Protein AF-A0A2X3HYQ5-F1 (afdb_monomer)

Radius of gyration: 28.53 Å; Cα contacts (8 Å, |Δi|>4): 78; chains: 1; bounding box: 34×66×60 Å

Structure (mmCIF, N/CA/C/O backbone):
data_AF-A0A2X3HYQ5-F1
#
_entry.id   AF-A0A2X3HYQ5-F1
#
loop_
_atom_site.group_PDB
_atom_site.id
_atom_site.type_symbol
_atom_site.label_atom_id
_atom_site.label_alt_id
_atom_site.label_comp_id
_atom_site.label_asym_id
_atom_site.label_entity_id
_atom_site.label_seq_id
_atom_site.pdbx_PDB_ins_code
_atom_site.Cartn_x
_atom_site.Cartn_y
_atom_site.Cartn_z
_atom_site.occupancy
_atom_site.B_iso_or_equiv
_atom_site.auth_seq_id
_atom_site.auth_comp_id
_atom_site.auth_asym_id
_atom_site.auth_atom_id
_atom_site.pdbx_PDB_model_num
ATOM 1 N N . MET A 1 1 ? -23.304 46.202 47.116 1.00 39.91 1 MET A N 1
ATOM 2 C CA . MET A 1 1 ? -22.206 47.135 46.780 1.00 39.91 1 MET A CA 1
ATOM 3 C C . MET A 1 1 ? -21.472 46.587 45.565 1.00 39.91 1 MET A C 1
ATOM 5 O O . MET A 1 1 ? -20.916 45.504 45.663 1.00 39.91 1 MET A O 1
ATOM 9 N N . ALA A 1 2 ? -21.538 47.271 44.421 1.00 46.94 2 ALA A N 1
ATOM 10 C CA . ALA A 1 2 ? -20.851 46.880 43.188 1.00 46.94 2 ALA A CA 1
ATOM 11 C C . ALA A 1 2 ? -19.764 47.918 42.884 1.00 46.94 2 ALA A C 1
ATOM 13 O O . ALA A 1 2 ? -20.084 49.072 42.608 1.00 46.94 2 ALA A O 1
ATOM 14 N N . ASN A 1 3 ? -18.490 47.525 42.956 1.00 50.12 3 ASN A N 1
ATOM 15 C CA . ASN A 1 3 ? -17.383 48.378 42.534 1.00 50.12 3 ASN A CA 1
ATOM 16 C C . ASN A 1 3 ? -17.128 48.152 41.032 1.00 50.12 3 ASN A C 1
ATOM 18 O O . ASN A 1 3 ? -16.588 47.121 40.629 1.00 50.12 3 ASN A O 1
ATOM 22 N N . LYS A 1 4 ? -17.581 49.096 40.196 1.00 54.94 4 LYS A N 1
ATOM 23 C CA . LYS A 1 4 ? -17.309 49.137 38.751 1.00 54.94 4 LYS A CA 1
ATOM 24 C C . LYS A 1 4 ? -15.855 49.565 38.523 1.00 54.94 4 LYS A C 1
ATOM 26 O O . LYS A 1 4 ? -15.560 50.754 38.441 1.00 54.94 4 LYS A O 1
ATOM 31 N N . ASN A 1 5 ? -14.957 48.600 38.343 1.00 58.12 5 ASN A N 1
ATOM 32 C CA . ASN A 1 5 ? -13.613 48.878 37.837 1.00 58.12 5 ASN A CA 1
ATOM 33 C C . ASN A 1 5 ? -13.660 49.142 36.322 1.00 58.12 5 ASN A C 1
ATOM 35 O O . ASN A 1 5 ? -13.519 48.230 35.507 1.00 58.12 5 ASN A O 1
ATOM 39 N N . ASN A 1 6 ? -13.829 50.412 35.949 1.00 59.06 6 ASN A N 1
ATOM 40 C CA . ASN A 1 6 ? -13.639 50.905 34.585 1.00 59.06 6 ASN A CA 1
ATOM 41 C C . ASN A 1 6 ? -12.142 50.897 34.231 1.00 59.06 6 ASN A C 1
ATOM 43 O O . ASN A 1 6 ? -11.464 51.922 34.330 1.00 59.06 6 ASN A O 1
ATOM 47 N N . ARG A 1 7 ? -11.602 49.751 33.804 1.00 60.94 7 ARG A N 1
ATOM 48 C CA . ARG A 1 7 ? -10.266 49.713 33.193 1.00 60.94 7 ARG A CA 1
ATOM 49 C C . ARG A 1 7 ? -10.338 50.326 31.792 1.00 60.94 7 ARG A C 1
ATOM 51 O O . ARG A 1 7 ? -10.696 49.661 30.826 1.00 60.94 7 ARG A O 1
ATOM 58 N N . LYS A 1 8 ? -10.014 51.619 31.695 1.00 53.09 8 LYS A N 1
ATOM 59 C CA . LYS A 1 8 ? -9.696 52.284 30.426 1.00 53.09 8 LYS A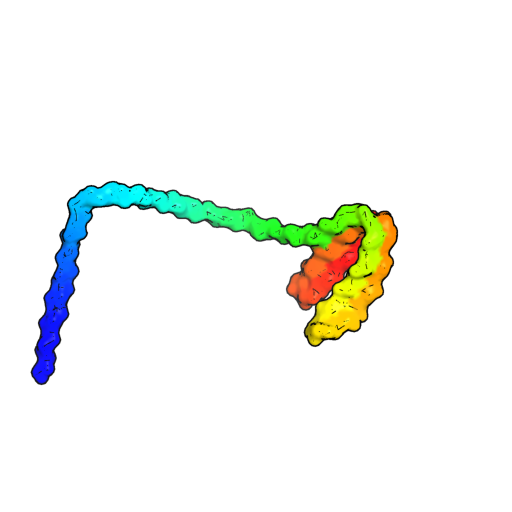 CA 1
ATOM 60 C C . LYS A 1 8 ? -8.406 51.666 29.883 1.00 53.09 8 LYS A C 1
ATOM 62 O O . LYS A 1 8 ? -7.346 51.865 30.467 1.00 53.09 8 LYS A O 1
ATOM 67 N N . PHE A 1 9 ? -8.489 50.926 28.781 1.00 58.97 9 PHE A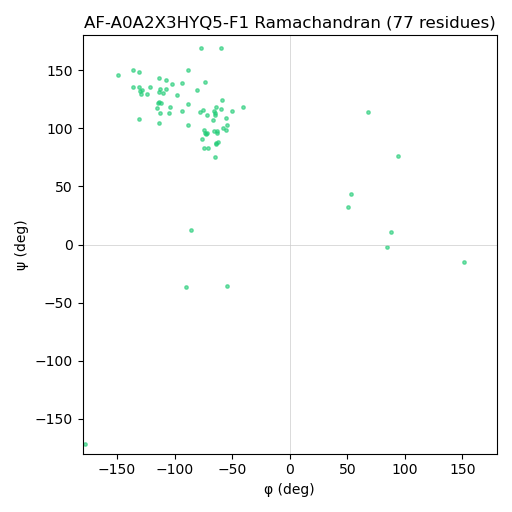 N 1
ATOM 68 C CA . PHE A 1 9 ? -7.302 50.489 28.051 1.00 58.97 9 PHE A CA 1
ATOM 69 C C . PHE A 1 9 ? -6.622 51.723 27.448 1.00 58.97 9 PHE A C 1
ATOM 71 O O . PHE A 1 9 ? -7.141 52.351 26.525 1.00 58.97 9 PHE A O 1
ATOM 78 N N . GLN A 1 10 ? -5.481 52.108 28.021 1.00 53.00 10 GLN A N 1
ATOM 79 C CA . GLN A 1 10 ? -4.602 53.126 27.457 1.00 53.00 10 GLN A CA 1
ATOM 80 C C . GLN A 1 10 ? -4.038 52.595 26.137 1.00 53.00 10 GLN A C 1
ATOM 82 O O . GLN A 1 10 ? -3.305 51.609 26.111 1.00 53.00 10 GLN A O 1
ATOM 87 N N . LYS A 1 11 ? -4.401 53.248 25.031 1.00 52.38 11 LYS A N 1
ATOM 88 C CA . LYS A 1 11 ? -3.832 53.000 23.706 1.00 52.38 11 LYS A CA 1
ATOM 89 C C . LYS A 1 11 ? -2.432 53.621 23.678 1.00 52.38 11 LYS A C 1
ATOM 91 O O . LYS A 1 11 ? -2.270 54.764 23.259 1.00 52.38 11 LYS A O 1
ATOM 96 N N . ASN A 1 12 ? -1.443 52.898 24.196 1.00 47.69 12 ASN A N 1
ATOM 97 C CA . ASN A 1 12 ? -0.052 53.335 24.166 1.00 47.69 12 ASN A CA 1
ATOM 98 C C . ASN A 1 12 ? 0.674 52.771 22.939 1.00 47.69 12 ASN A C 1
ATOM 100 O O . ASN A 1 12 ? 0.552 51.595 22.613 1.00 47.69 12 ASN A O 1
ATOM 104 N N . ASN A 1 13 ? 1.482 53.658 22.356 1.00 47.12 13 ASN A N 1
ATOM 105 C CA . ASN A 1 13 ? 2.626 53.425 21.472 1.00 47.12 13 ASN A CA 1
ATOM 106 C C . ASN A 1 13 ? 2.397 53.435 19.952 1.00 47.12 13 ASN A C 1
ATOM 108 O O . ASN A 1 13 ? 2.529 52.443 19.245 1.00 47.12 13 ASN A O 1
ATOM 112 N N . LYS A 1 14 ? 2.259 54.672 19.444 1.00 49.47 14 LYS A N 1
ATOM 113 C CA . LYS A 1 14 ? 3.118 55.182 18.356 1.00 49.47 14 LYS A CA 1
ATOM 114 C C . LYS A 1 14 ? 4.566 54.722 18.595 1.00 49.47 14 LYS A C 1
ATOM 116 O O . LYS A 1 14 ? 5.149 55.148 19.587 1.00 49.47 14 LYS A O 1
ATOM 121 N N . GLY A 1 15 ? 5.155 53.930 17.697 1.00 44.81 15 GLY A N 1
ATOM 122 C CA . GLY A 1 15 ? 6.620 53.831 17.646 1.00 44.81 15 GLY A CA 1
ATOM 123 C C . GLY A 1 15 ? 7.258 52.537 17.151 1.00 44.81 15 GLY A C 1
ATOM 124 O O . GLY A 1 15 ? 8.431 52.595 16.808 1.00 44.81 15 GLY A O 1
ATOM 125 N N . ASN A 1 16 ? 6.548 51.413 17.044 1.00 43.81 16 ASN A N 1
ATOM 126 C CA . ASN A 1 16 ? 7.150 50.194 16.500 1.00 43.81 16 ASN A CA 1
ATOM 127 C C . ASN A 1 16 ? 6.651 49.941 15.080 1.00 43.81 16 ASN A C 1
ATOM 129 O O . ASN A 1 16 ? 5.476 49.665 14.856 1.00 43.81 16 ASN A O 1
ATOM 133 N N . LYS A 1 17 ? 7.576 50.047 14.119 1.00 51.00 17 LYS A N 1
ATOM 134 C CA . LYS A 1 17 ? 7.470 49.410 12.804 1.00 51.00 17 LYS A CA 1
ATOM 135 C C . LYS A 1 17 ? 7.497 47.899 13.025 1.00 51.00 17 LYS A C 1
ATOM 137 O O . LYS A 1 17 ? 8.520 47.250 12.833 1.00 51.00 17 LYS A O 1
ATOM 142 N N . GLU A 1 18 ? 6.392 47.353 13.505 1.00 46.19 18 GLU A N 1
ATOM 143 C CA . GLU A 1 18 ? 6.137 45.930 13.371 1.00 46.19 18 GLU A CA 1
ATOM 144 C C . GLU A 1 18 ? 5.989 45.697 11.867 1.00 46.19 18 GLU A C 1
ATOM 146 O O . GLU A 1 18 ? 5.097 46.259 11.231 1.00 46.19 18 GLU A O 1
ATOM 151 N N . ASN A 1 19 ? 6.937 44.970 11.272 1.00 49.75 19 ASN A N 1
ATOM 152 C CA . ASN A 1 19 ? 6.781 44.434 9.926 1.00 49.75 19 ASN A CA 1
ATOM 153 C C . ASN A 1 19 ? 5.592 43.477 9.982 1.00 49.75 19 ASN A C 1
ATOM 155 O O . ASN A 1 19 ? 5.747 42.291 10.271 1.00 49.75 19 ASN A O 1
ATOM 159 N N . VAL A 1 20 ? 4.397 44.017 9.766 1.00 49.44 20 VAL A N 1
ATOM 160 C CA . VAL A 1 20 ? 3.204 43.229 9.501 1.00 49.44 20 VAL A CA 1
ATOM 161 C C . VAL A 1 20 ? 3.462 42.567 8.156 1.00 49.44 20 VAL A C 1
ATOM 163 O O . VAL A 1 20 ? 3.359 43.192 7.103 1.00 49.44 20 VAL A O 1
ATOM 166 N N . VAL A 1 21 ? 3.916 41.319 8.205 1.00 53.56 21 VAL A N 1
ATOM 167 C CA . VAL A 1 21 ? 3.966 40.461 7.030 1.00 53.56 21 VAL A CA 1
ATOM 168 C C . VAL A 1 21 ? 2.520 40.064 6.773 1.00 53.56 21 VAL A C 1
ATOM 170 O O . VAL A 1 21 ? 1.988 39.190 7.455 1.00 53.56 21 VAL A O 1
ATOM 173 N N . ASP A 1 22 ? 1.870 40.757 5.839 1.00 46.75 22 ASP A N 1
ATOM 174 C CA . ASP A 1 22 ? 0.601 40.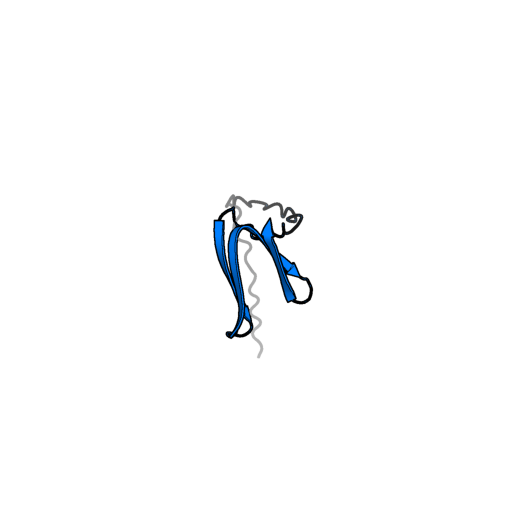310 5.273 1.00 46.75 22 ASP A CA 1
ATOM 175 C C . ASP A 1 22 ? 0.882 38.988 4.556 1.00 46.75 22 ASP A C 1
ATOM 177 O O . ASP A 1 22 ? 1.404 38.939 3.438 1.00 46.75 22 ASP A O 1
ATOM 181 N N . VAL A 1 23 ? 0.631 37.884 5.256 1.00 58.34 23 VAL A N 1
ATOM 182 C CA . VAL A 1 23 ? 0.682 36.558 4.656 1.00 58.34 23 VAL A CA 1
ATOM 183 C C . VAL A 1 23 ? -0.549 36.484 3.769 1.00 58.34 23 VAL A C 1
ATOM 185 O O . VAL A 1 23 ? -1.651 36.225 4.249 1.00 58.34 23 VAL A O 1
ATOM 188 N N . ASN A 1 24 ? -0.375 36.775 2.478 1.00 53.69 24 ASN A N 1
ATOM 189 C CA . ASN A 1 24 ? -1.401 36.516 1.480 1.00 53.69 24 ASN A CA 1
ATOM 190 C C . ASN A 1 24 ? -1.767 35.033 1.583 1.00 53.69 24 ASN A C 1
ATOM 192 O O . ASN A 1 24 ? -1.012 34.173 1.123 1.00 53.69 24 ASN A O 1
ATOM 196 N N . TYR A 1 25 ? -2.909 34.744 2.213 1.00 47.12 25 TYR A N 1
ATOM 197 C CA . TYR A 1 25 ? -3.544 33.435 2.186 1.00 47.12 25 TYR A CA 1
ATOM 198 C C . TYR A 1 25 ? -3.938 33.170 0.736 1.00 47.12 25 TYR A C 1
ATOM 200 O O . TYR A 1 25 ? -5.029 33.493 0.277 1.00 47.12 25 TYR A O 1
ATOM 208 N N . THR A 1 26 ? -2.988 32.628 -0.012 1.00 57.59 26 THR A N 1
ATOM 209 C CA . THR A 1 26 ? -3.272 31.949 -1.261 1.00 57.59 26 THR A CA 1
ATOM 210 C C . THR A 1 26 ? -3.929 30.645 -0.851 1.00 57.59 26 THR A C 1
ATOM 212 O O . THR A 1 26 ? -3.311 29.806 -0.198 1.00 57.59 26 THR A O 1
ATOM 215 N N . GLU A 1 27 ? -5.223 30.518 -1.144 1.00 53.44 27 GLU A N 1
ATOM 216 C CA . GLU A 1 27 ? -5.918 29.241 -1.042 1.00 53.44 27 GLU A CA 1
ATOM 217 C C . GLU A 1 27 ? -5.078 28.210 -1.795 1.00 53.44 27 GLU A C 1
ATOM 219 O O . GLU A 1 27 ? -4.853 28.337 -3.001 1.00 53.44 27 GLU A O 1
ATOM 224 N N . VAL A 1 28 ? -4.544 27.237 -1.055 1.00 54.09 28 VAL A N 1
ATOM 225 C CA . VAL A 1 28 ? -3.778 26.132 -1.621 1.00 54.09 28 VAL A CA 1
ATOM 226 C C . VAL A 1 28 ? -4.750 25.360 -2.505 1.00 54.09 28 VAL A C 1
ATOM 228 O O . VAL A 1 28 ? -5.581 24.593 -2.014 1.00 54.09 28 VAL A O 1
ATOM 231 N N . LYS A 1 29 ? -4.710 25.643 -3.810 1.00 56.66 29 LYS A N 1
ATOM 232 C CA . LYS A 1 29 ? -5.466 24.902 -4.811 1.00 56.66 29 LYS A CA 1
ATOM 233 C C . LYS A 1 29 ? -4.940 23.476 -4.820 1.00 56.66 29 LYS A C 1
ATOM 235 O O . LYS A 1 29 ? -3.778 23.253 -5.124 1.00 56.66 29 LYS A O 1
ATOM 240 N N . GLU A 1 30 ? -5.860 22.577 -4.492 1.00 54.69 30 GLU A N 1
ATOM 241 C CA . GLU A 1 30 ? -5.781 21.128 -4.630 1.00 54.69 30 GLU A CA 1
ATOM 242 C C . GLU A 1 30 ? -4.764 20.454 -3.698 1.00 54.69 30 GLU A C 1
ATOM 244 O O . GLU A 1 30 ? -3.550 20.585 -3.808 1.00 54.69 30 GLU A O 1
ATOM 249 N N . LYS A 1 31 ? -5.292 19.652 -2.764 1.00 51.28 31 LYS A N 1
ATOM 250 C CA . LYS A 1 31 ? -4.532 18.526 -2.225 1.00 51.28 31 LYS A CA 1
ATOM 251 C C . LYS A 1 31 ? -4.183 17.650 -3.423 1.00 51.28 31 LYS A C 1
ATOM 253 O O . LYS A 1 31 ? -5.038 16.892 -3.873 1.00 51.28 31 LYS A O 1
ATOM 258 N N . GLU A 1 32 ? -2.960 17.744 -3.927 1.00 49.75 32 GLU A N 1
ATOM 259 C CA . GLU A 1 32 ? -2.407 16.659 -4.723 1.00 49.75 32 GLU A CA 1
ATOM 260 C C . GLU A 1 32 ? -2.498 15.399 -3.857 1.00 49.75 32 GLU A C 1
ATOM 262 O O . GLU A 1 32 ? -1.821 15.268 -2.831 1.00 49.75 32 GLU A O 1
ATOM 267 N N . GLU A 1 33 ? -3.403 14.488 -4.222 1.00 50.59 33 GLU A N 1
ATOM 268 C CA . GLU A 1 33 ? -3.381 13.122 -3.721 1.00 50.59 33 GLU A CA 1
ATOM 269 C C . GLU A 1 33 ? -2.089 12.490 -4.230 1.00 50.59 33 GLU A C 1
ATOM 271 O O . GLU A 1 33 ? -2.036 11.882 -5.297 1.00 50.59 33 GLU A O 1
ATOM 276 N N . SER A 1 34 ? -1.020 12.680 -3.462 1.00 55.09 34 SER A N 1
ATOM 277 C CA . SER A 1 34 ? 0.206 11.910 -3.571 1.00 55.09 34 SER A CA 1
ATOM 278 C C . SER A 1 34 ? -0.171 10.434 -3.439 1.00 55.09 34 SER A C 1
ATOM 280 O O . SER A 1 34 ? -0.429 9.928 -2.343 1.00 55.09 34 SER A O 1
ATOM 282 N N . LYS A 1 35 ? -0.294 9.758 -4.585 1.00 64.25 35 LYS A N 1
ATOM 283 C CA . LYS A 1 35 ? -0.424 8.307 -4.650 1.00 64.25 35 LYS A CA 1
ATOM 284 C C . LYS A 1 35 ? 0.965 7.736 -4.376 1.00 64.25 35 LYS A C 1
ATOM 286 O O . LYS A 1 35 ? 1.873 7.996 -5.171 1.00 64.25 35 LYS A O 1
ATOM 291 N N . PRO A 1 36 ? 1.173 6.988 -3.281 1.00 71.62 36 PRO A N 1
ATOM 292 C CA . PRO A 1 36 ? 2.452 6.340 -3.056 1.00 71.62 36 PRO A CA 1
ATOM 293 C C . PRO A 1 36 ? 2.729 5.379 -4.217 1.00 71.62 36 PRO A C 1
ATOM 295 O O . PRO A 1 36 ? 1.974 4.434 -4.455 1.00 71.62 36 PRO A O 1
ATOM 298 N N . THR A 1 37 ? 3.798 5.679 -4.951 1.00 7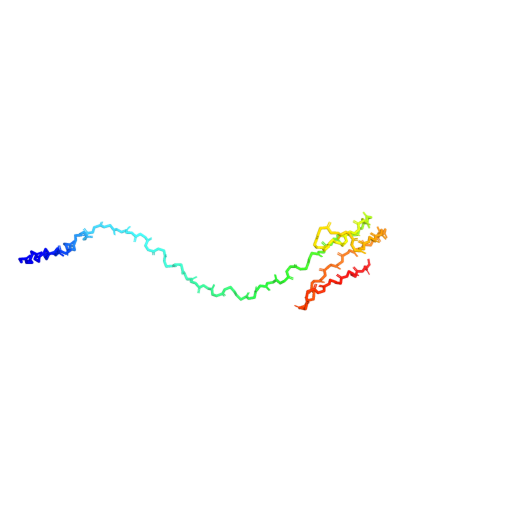9.00 37 THR A N 1
ATOM 299 C CA . THR A 1 37 ? 4.322 4.865 -6.046 1.00 79.00 37 THR A CA 1
ATOM 300 C C . THR A 1 37 ? 5.679 4.340 -5.611 1.00 79.00 37 THR A C 1
ATOM 302 O O . THR A 1 37 ? 6.499 5.103 -5.096 1.00 79.00 37 THR A O 1
ATOM 305 N N . PHE A 1 38 ? 5.896 3.043 -5.780 1.00 85.62 38 PHE A N 1
ATOM 306 C CA . PHE A 1 38 ? 7.177 2.395 -5.539 1.00 85.62 38 PHE A CA 1
ATOM 307 C C . PHE A 1 38 ? 7.781 2.027 -6.893 1.00 85.62 38 PHE A C 1
ATOM 309 O O . PHE A 1 38 ? 7.072 1.502 -7.753 1.00 85.62 38 PHE A O 1
ATOM 316 N N . GLU A 1 39 ? 9.067 2.329 -7.066 1.00 89.19 39 GLU A N 1
ATOM 317 C CA . GLU A 1 39 ? 9.838 1.987 -8.265 1.00 89.19 39 GLU A CA 1
ATOM 318 C C . GLU A 1 39 ? 9.880 0.468 -8.504 1.00 89.19 39 GLU A C 1
ATOM 320 O O . GLU A 1 39 ? 9.477 -0.323 -7.650 1.00 89.19 39 GLU A O 1
ATOM 325 N N . GLU A 1 40 ? 10.361 0.051 -9.674 1.00 92.12 40 GLU A N 1
ATOM 326 C CA . GLU A 1 40 ? 10.457 -1.362 -10.031 1.00 92.12 40 GLU A CA 1
ATOM 327 C C . GLU A 1 40 ? 11.342 -2.126 -9.036 1.00 92.12 40 GLU A C 1
ATOM 329 O O . GLU A 1 40 ? 12.507 -1.789 -8.802 1.00 92.12 40 GLU A O 1
ATOM 334 N N . GLY A 1 41 ? 10.794 -3.182 -8.438 1.00 90.88 41 GLY A N 1
ATOM 335 C CA . GLY A 1 41 ? 11.531 -3.938 -7.438 1.00 90.88 41 GLY A CA 1
ATOM 336 C C . GLY A 1 41 ? 10.794 -5.149 -6.892 1.00 90.88 41 GLY A C 1
ATOM 337 O O . GLY A 1 41 ? 9.740 -5.561 -7.377 1.00 90.88 41 GLY A O 1
ATOM 338 N N . ASN A 1 42 ? 11.390 -5.745 -5.859 1.00 91.50 42 ASN A N 1
ATOM 339 C CA . ASN A 1 42 ? 10.841 -6.907 -5.172 1.00 91.50 42 ASN A CA 1
ATOM 340 C C . ASN A 1 42 ? 10.242 -6.476 -3.832 1.00 91.50 42 ASN A C 1
ATOM 342 O O . ASN A 1 42 ? 10.962 -6.005 -2.950 1.00 91.50 42 ASN A O 1
ATOM 346 N N . TYR A 1 43 ? 8.938 -6.682 -3.662 1.00 90.69 43 TYR A N 1
ATOM 347 C CA . TYR A 1 43 ? 8.187 -6.193 -2.511 1.00 90.69 43 TYR A CA 1
ATOM 348 C C . TYR A 1 43 ? 7.337 -7.281 -1.868 1.00 90.69 43 TYR A C 1
ATOM 350 O O . TYR A 1 43 ? 6.792 -8.166 -2.525 1.00 90.69 43 TYR A O 1
ATOM 358 N N . VAL A 1 44 ? 7.163 -7.162 -0.552 1.00 90.12 44 VAL A N 1
ATOM 359 C CA . VAL A 1 44 ? 6.139 -7.895 0.193 1.00 90.12 44 VAL A CA 1
ATOM 360 C C . VAL A 1 44 ? 5.129 -6.884 0.712 1.00 90.12 44 VAL A C 1
ATOM 362 O O . VAL A 1 44 ? 5.383 -6.162 1.675 1.00 90.12 44 VAL A O 1
ATOM 365 N N . ILE A 1 45 ? 3.966 -6.839 0.074 1.00 88.94 45 ILE A N 1
ATOM 366 C CA . ILE A 1 45 ? 2.877 -5.935 0.426 1.00 88.94 45 ILE A CA 1
ATOM 367 C C . ILE A 1 45 ? 2.013 -6.630 1.473 1.00 88.94 45 ILE A C 1
ATOM 369 O O . ILE A 1 45 ? 1.469 -7.708 1.226 1.00 88.94 45 ILE A O 1
ATOM 373 N N . THR A 1 46 ? 1.884 -6.018 2.649 1.00 89.75 46 THR A N 1
ATOM 374 C CA . THR A 1 46 ? 1.047 -6.531 3.742 1.00 89.75 46 THR A CA 1
ATOM 375 C C . THR A 1 46 ? -0.096 -5.559 3.998 1.00 89.75 46 THR A C 1
ATOM 377 O O . THR A 1 46 ? 0.131 -4.411 4.370 1.00 89.75 46 THR A O 1
ATOM 380 N N . VAL A 1 47 ? -1.328 -6.023 3.805 1.00 87.25 47 VAL A N 1
ATOM 381 C CA . VAL A 1 47 ? -2.543 -5.255 4.079 1.00 87.25 47 VAL A CA 1
ATOM 382 C C . VAL A 1 47 ? -3.008 -5.583 5.492 1.00 87.25 47 VAL A C 1
ATOM 384 O O . VAL A 1 47 ? -3.392 -6.721 5.774 1.00 87.25 47 VAL A O 1
ATOM 387 N N . VAL A 1 48 ? -2.969 -4.580 6.368 1.00 85.88 48 VAL A N 1
ATOM 388 C CA . VAL A 1 48 ? -3.365 -4.684 7.777 1.00 85.88 48 VAL A CA 1
ATOM 389 C C . VAL A 1 48 ? -4.619 -3.851 8.014 1.00 85.88 48 VAL A C 1
ATOM 391 O O . VAL A 1 48 ? -4.683 -2.695 7.598 1.00 85.88 48 VAL A O 1
ATOM 394 N N . SER A 1 49 ? -5.602 -4.407 8.716 1.00 84.12 49 SER A N 1
ATOM 395 C CA . SER A 1 49 ? -6.769 -3.663 9.197 1.00 84.12 49 SER A CA 1
ATOM 396 C C . SER A 1 49 ? -7.066 -4.050 10.630 1.00 84.12 49 SER A C 1
ATOM 398 O O . SER A 1 49 ? -7.028 -5.225 10.979 1.00 84.12 49 SER A O 1
ATOM 400 N N . LYS A 1 50 ? -7.350 -3.052 11.472 1.00 89.31 50 LYS A N 1
ATOM 401 C CA . LYS A 1 50 ? -7.647 -3.244 12.903 1.00 89.31 50 LYS A CA 1
ATOM 402 C C . LYS A 1 50 ? -6.603 -4.102 13.646 1.00 89.31 50 LYS A C 1
AT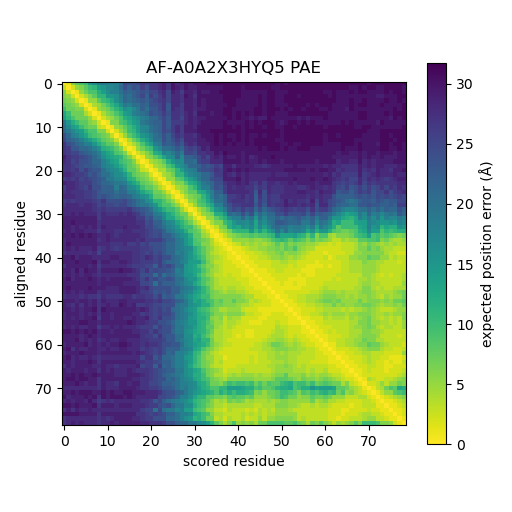OM 404 O O . LYS A 1 50 ? -6.939 -4.798 14.592 1.00 89.31 50 LYS A O 1
ATOM 409 N N . GLY A 1 51 ? -5.337 -4.031 13.228 1.00 89.19 51 GLY A N 1
ATOM 410 C CA . GLY A 1 51 ? -4.235 -4.795 13.824 1.00 89.19 51 GLY A CA 1
ATOM 411 C C . GLY A 1 51 ? -4.064 -6.218 13.281 1.00 89.19 51 GLY A C 1
ATOM 412 O O . GLY A 1 51 ? -3.100 -6.881 13.650 1.00 89.19 51 GLY A O 1
ATOM 413 N N . GLU A 1 52 ? -4.929 -6.670 12.372 1.00 87.44 52 GLU A N 1
ATOM 414 C CA . GLU A 1 52 ? -4.866 -8.002 11.767 1.00 87.44 52 GLU A CA 1
ATOM 415 C C . GLU A 1 52 ? -4.398 -7.937 10.311 1.00 87.44 52 GLU A C 1
ATOM 417 O O . GLU A 1 52 ? -4.766 -7.036 9.553 1.00 87.44 52 GLU A O 1
ATOM 422 N N . ILE A 1 53 ? -3.587 -8.915 9.900 1.00 90.75 53 ILE A N 1
ATOM 423 C CA . ILE A 1 53 ? -3.165 -9.063 8.505 1.00 90.75 53 ILE A CA 1
ATOM 424 C C . ILE A 1 53 ? -4.313 -9.701 7.725 1.00 90.75 53 ILE A C 1
ATOM 426 O O . ILE A 1 53 ? -4.633 -10.868 7.937 1.00 90.75 53 ILE A O 1
ATOM 430 N N . ILE A 1 54 ? -4.890 -8.954 6.784 1.00 90.00 54 ILE A N 1
ATOM 431 C CA . ILE A 1 54 ? -5.957 -9.462 5.911 1.00 90.00 54 ILE A CA 1
ATOM 432 C C . ILE A 1 54 ? -5.367 -10.088 4.647 1.00 90.00 54 ILE A C 1
ATOM 434 O O . ILE A 1 54 ? -5.895 -11.071 4.128 1.00 90.00 54 ILE A O 1
ATOM 438 N N . LYS A 1 55 ? -4.283 -9.515 4.110 1.00 87.69 55 LYS A N 1
ATOM 439 C CA . LYS A 1 55 ? -3.696 -9.991 2.852 1.00 87.69 55 LYS A CA 1
ATOM 440 C C . LYS A 1 55 ? -2.194 -9.767 2.808 1.00 87.69 55 LYS A C 1
ATOM 442 O O . LYS A 1 55 ? -1.693 -8.762 3.306 1.00 87.69 55 LYS A O 1
ATOM 447 N N . LYS A 1 56 ? -1.487 -10.693 2.166 1.00 92.12 56 LYS A N 1
ATOM 448 C CA . LYS A 1 56 ? -0.061 -10.588 1.865 1.00 92.12 56 LYS A CA 1
ATOM 449 C C . LYS A 1 56 ? 0.157 -10.901 0.390 1.00 92.12 56 LYS A C 1
ATOM 451 O O . LYS A 1 56 ? -0.381 -11.891 -0.099 1.00 92.12 56 LYS A O 1
ATOM 456 N N . LEU A 1 57 ? 0.913 -10.061 -0.307 1.00 89.25 57 LEU A N 1
ATOM 457 C CA . LEU A 1 57 ? 1.270 -10.240 -1.713 1.00 89.25 57 LEU A CA 1
ATOM 458 C C . LEU A 1 57 ? 2.782 -10.114 -1.861 1.00 89.25 57 LEU A C 1
ATOM 460 O O . LEU A 1 57 ? 3.378 -9.185 -1.322 1.00 89.25 57 LEU A O 1
ATOM 464 N N . ALA A 1 58 ? 3.388 -11.052 -2.579 1.00 91.62 58 ALA A N 1
ATOM 465 C CA . ALA A 1 58 ? 4.766 -10.939 -3.027 1.00 91.62 58 ALA A CA 1
ATOM 466 C C . ALA A 1 58 ? 4.754 -10.442 -4.474 1.00 91.62 58 ALA A C 1
ATOM 468 O O . ALA A 1 58 ? 4.040 -10.993 -5.311 1.00 91.62 58 ALA A O 1
ATOM 469 N N . VAL A 1 59 ? 5.523 -9.397 -4.735 1.00 89.94 59 VAL A N 1
ATOM 470 C CA . VAL A 1 59 ? 5.680 -8.759 -6.040 1.00 89.94 59 VAL A CA 1
ATOM 471 C C . VAL A 1 59 ? 7.156 -8.837 -6.395 1.00 89.94 59 VAL A C 1
ATOM 473 O O . VAL A 1 59 ? 7.997 -8.593 -5.530 1.00 89.94 59 VAL A O 1
ATOM 476 N N . ALA A 1 60 ? 7.473 -9.199 -7.634 1.00 92.00 60 ALA A N 1
ATOM 477 C CA . ALA A 1 60 ? 8.845 -9.284 -8.108 1.00 92.00 60 ALA A CA 1
ATOM 478 C C . ALA A 1 60 ? 9.003 -8.506 -9.415 1.00 92.00 60 ALA A C 1
ATOM 480 O O . ALA A 1 60 ? 8.214 -8.723 -10.331 1.00 92.00 60 ALA A O 1
ATOM 481 N N . GLY A 1 61 ? 10.016 -7.639 -9.474 1.00 89.69 61 GLY A N 1
ATOM 482 C CA . GLY A 1 61 ? 10.364 -6.834 -10.647 1.00 89.69 61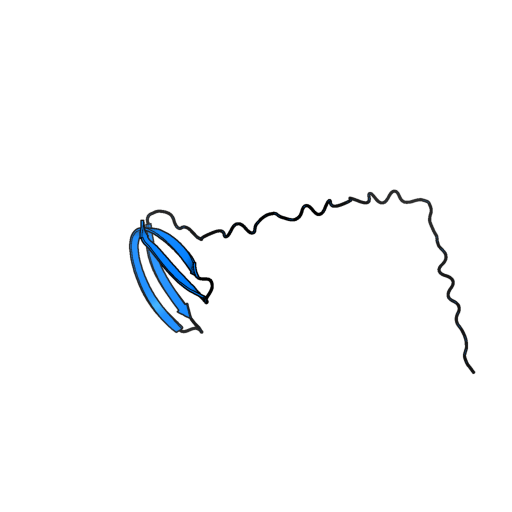 GLY A CA 1
ATOM 483 C C . GLY A 1 61 ? 9.200 -6.021 -11.213 1.00 89.69 61 GLY A C 1
ATOM 484 O O . GLY A 1 61 ? 8.989 -6.052 -12.417 1.00 89.69 61 GLY A O 1
ATOM 485 N N . ALA A 1 62 ? 8.403 -5.372 -10.359 1.00 88.75 62 ALA A N 1
ATOM 486 C CA . ALA A 1 62 ? 7.291 -4.538 -10.816 1.00 88.75 62 ALA A CA 1
ATOM 487 C C . ALA A 1 62 ? 7.231 -3.224 -10.042 1.00 88.75 62 ALA A C 1
ATOM 489 O O . ALA A 1 62 ? 7.600 -3.175 -8.860 1.00 88.75 62 ALA A O 1
ATOM 490 N N . GLU A 1 63 ? 6.742 -2.179 -10.702 1.00 87.25 63 GLU A N 1
ATOM 491 C CA . GLU A 1 63 ? 6.356 -0.940 -10.028 1.00 87.25 63 GLU A CA 1
ATOM 492 C C . GLU A 1 63 ? 5.043 -1.171 -9.275 1.00 87.25 63 GLU A C 1
ATOM 494 O O . GLU A 1 63 ? 4.126 -1.835 -9.773 1.00 87.25 63 GLU A O 1
ATOM 499 N N . VAL A 1 64 ? 4.929 -0.613 -8.068 1.00 87.00 64 VAL A N 1
ATOM 500 C CA . VAL A 1 64 ? 3.734 -0.778 -7.229 1.00 87.00 64 VAL A CA 1
ATOM 501 C C . VAL A 1 64 ? 3.026 0.557 -7.071 1.00 87.00 64 VAL A C 1
ATOM 503 O O . VAL A 1 64 ? 3.582 1.509 -6.524 1.00 87.00 64 VAL A O 1
ATOM 506 N N . TYR A 1 65 ? 1.756 0.591 -7.462 1.00 86.38 65 TYR A N 1
ATOM 507 C CA . TYR A 1 65 ? 0.884 1.750 -7.310 1.00 86.38 65 TYR A CA 1
ATOM 508 C C . TYR A 1 65 ? -0.201 1.441 -6.285 1.00 86.38 65 TYR A C 1
ATOM 510 O O . TYR A 1 65 ? -0.979 0.499 -6.449 1.00 86.38 65 TYR A O 1
ATOM 518 N N . VAL A 1 66 ? -0.276 2.243 -5.222 1.00 85.06 66 VAL A N 1
ATOM 519 C CA . VAL A 1 66 ? -1.268 2.052 -4.157 1.00 85.06 66 VAL A CA 1
ATOM 520 C C . VAL A 1 66 ? -2.242 3.223 -4.143 1.00 85.06 66 VAL A C 1
ATOM 522 O O . VAL A 1 66 ? -1.846 4.371 -3.945 1.00 85.06 66 VAL A O 1
ATOM 525 N N . THR A 1 67 ? -3.535 2.932 -4.306 1.00 84.31 67 THR A N 1
ATOM 526 C CA . THR A 1 67 ? -4.593 3.955 -4.277 1.00 84.31 67 THR A CA 1
ATOM 527 C C . THR A 1 67 ? -5.644 3.616 -3.225 1.00 84.31 67 THR A C 1
ATOM 529 O O . THR A 1 67 ? -6.183 2.505 -3.187 1.00 84.31 67 THR A O 1
ATOM 532 N N . LYS A 1 68 ? -5.960 4.592 -2.368 1.00 81.88 68 LYS A N 1
ATOM 533 C CA . LYS A 1 68 ? -7.070 4.509 -1.415 1.00 81.88 68 LYS A CA 1
ATOM 534 C C . LYS A 1 68 ? -8.381 4.837 -2.132 1.00 81.88 68 LYS A C 1
ATOM 536 O O . LYS A 1 68 ? -8.463 5.828 -2.845 1.00 81.88 68 LYS A O 1
ATOM 541 N N . LEU A 1 69 ? -9.406 4.020 -1.924 1.00 81.06 69 LEU A N 1
ATOM 542 C CA . LEU A 1 69 ? -10.752 4.260 -2.444 1.00 81.06 69 LEU A CA 1
ATOM 543 C C . LEU A 1 69 ? -11.563 5.112 -1.456 1.00 81.06 69 LEU A C 1
ATOM 545 O O . LEU A 1 69 ? -11.357 5.022 -0.242 1.00 81.06 69 LEU A O 1
ATOM 549 N N . ALA A 1 70 ? -12.507 5.905 -1.971 1.00 75.94 70 ALA A N 1
ATOM 550 C CA . ALA A 1 70 ? -13.324 6.832 -1.178 1.00 75.94 70 ALA A CA 1
ATOM 551 C C . ALA A 1 70 ? -14.064 6.148 -0.009 1.00 75.94 70 ALA A C 1
ATOM 553 O O . ALA A 1 70 ? -14.112 6.698 1.089 1.00 75.94 70 ALA A O 1
ATOM 554 N N . ASP A 1 71 ? -14.522 4.907 -0.200 1.00 78.00 71 ASP A N 1
ATOM 555 C CA . ASP A 1 71 ? -15.251 4.126 0.814 1.00 78.00 71 ASP A CA 1
ATOM 556 C C . ASP A 1 71 ? -14.336 3.353 1.787 1.00 78.00 71 ASP A C 1
ATOM 558 O O . ASP A 1 71 ? -14.781 2.471 2.522 1.00 78.00 71 ASP A O 1
ATOM 562 N N . GLY A 1 72 ? -13.033 3.652 1.800 1.00 71.44 72 GLY A N 1
ATOM 563 C CA . GLY A 1 72 ? -12.061 3.014 2.696 1.00 71.44 72 GLY A CA 1
ATOM 564 C C . GLY A 1 72 ? -11.436 1.720 2.163 1.00 71.44 72 GLY A C 1
ATOM 565 O O . GLY A 1 72 ? -10.741 1.032 2.909 1.00 71.44 72 GLY A O 1
ATOM 566 N N . GLY A 1 73 ? -11.644 1.397 0.884 1.00 73.50 73 GLY A N 1
ATOM 567 C CA . GLY A 1 73 ? -10.942 0.311 0.194 1.00 73.50 73 GLY A CA 1
ATOM 568 C C . GLY A 1 73 ? -9.504 0.674 -0.207 1.00 73.50 73 GLY A C 1
ATOM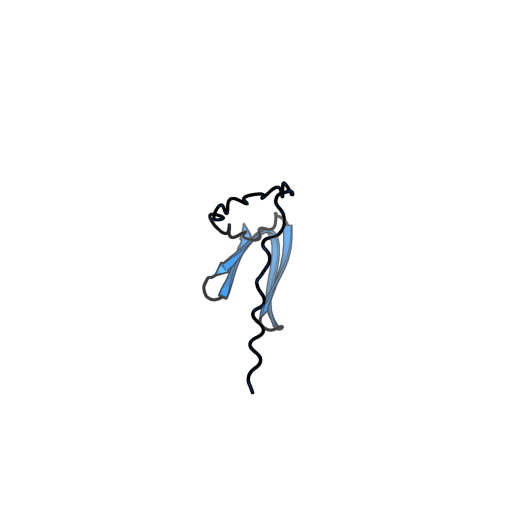 569 O O . GLY A 1 73 ? -9.099 1.836 -0.157 1.00 73.50 73 GLY A O 1
ATOM 570 N N . LEU A 1 74 ? -8.734 -0.327 -0.635 1.00 81.50 74 LEU A N 1
ATOM 571 C CA . LEU A 1 74 ? -7.371 -0.178 -1.152 1.00 81.50 74 LEU A CA 1
ATOM 572 C C . LEU A 1 74 ? -7.255 -0.934 -2.478 1.00 81.50 74 LEU A C 1
ATOM 574 O O . LEU A 1 74 ? -7.692 -2.081 -2.571 1.00 81.50 74 LEU A O 1
ATOM 578 N N . THR A 1 75 ? -6.631 -0.311 -3.468 1.00 83.12 75 THR A N 1
ATOM 579 C CA . THR A 1 75 ? -6.219 -0.956 -4.721 1.00 83.12 75 THR A CA 1
ATOM 580 C C . THR A 1 75 ? -4.700 -0.976 -4.800 1.00 83.12 75 THR A C 1
ATOM 582 O O . THR A 1 75 ? -4.033 -0.061 -4.310 1.00 83.12 75 THR A O 1
ATOM 585 N N . VAL A 1 76 ? -4.172 -2.062 -5.358 1.00 86.25 76 VAL A N 1
ATOM 586 C CA . VAL A 1 76 ? -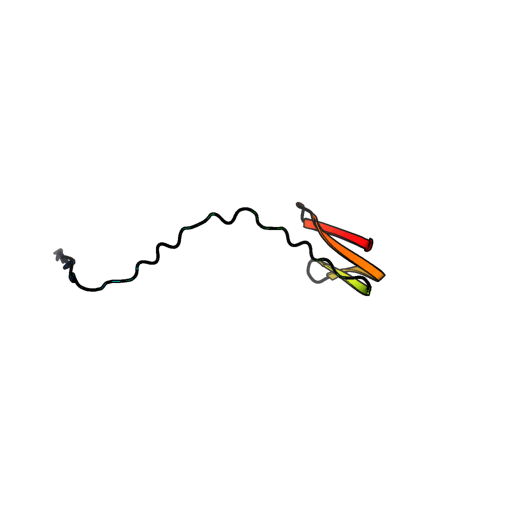2.745 -2.276 -5.586 1.00 86.25 76 VAL A CA 1
ATOM 587 C C . VAL A 1 76 ? -2.612 -2.714 -7.032 1.00 86.25 76 VAL A C 1
ATOM 589 O O . VAL A 1 76 ? -3.004 -3.835 -7.359 1.00 86.25 76 VAL A O 1
ATOM 592 N N . ASP A 1 77 ? -2.085 -1.827 -7.863 1.00 85.88 77 ASP A N 1
ATOM 593 C CA . ASP A 1 77 ? -1.814 -2.101 -9.268 1.00 85.88 77 ASP A CA 1
ATOM 594 C C . ASP A 1 77 ? -0.317 -2.352 -9.450 1.00 85.88 77 ASP A C 1
ATOM 596 O O . ASP A 1 77 ? 0.521 -1.681 -8.839 1.00 85.88 77 ASP A O 1
ATOM 600 N N . LEU A 1 78 ? -0.001 -3.354 -10.267 1.00 86.56 78 LEU A N 1
ATOM 601 C CA . LEU A 1 78 ? 1.360 -3.744 -10.620 1.00 86.56 78 LEU A CA 1
ATOM 602 C C . LEU A 1 78 ? 1.580 -3.382 -12.083 1.00 86.56 78 LEU A C 1
ATOM 604 O O . LEU A 1 78 ? 0.732 -3.718 -12.918 1.00 86.56 78 LEU A O 1
ATOM 608 N N . LYS A 1 79 ? 2.683 -2.702 -12.377 1.00 79.25 79 LYS A N 1
ATOM 609 C CA . LYS A 1 79 ? 3.044 -2.293 -13.733 1.00 79.25 79 LYS A CA 1
ATOM 610 C C . LYS A 1 79 ? 4.382 -2.883 -14.144 1.00 79.25 79 LYS A C 1
ATOM 612 O O . LYS A 1 79 ? 5.259 -2.991 -13.255 1.00 79.25 79 LYS A O 1
#

pLDDT: mean 70.92, std 17.6, range [39.91, 92.12]

Organism: Clostridium perfringens (NCBI:txid1502)

Secondary structure (DSSP, 8-state):
-------------TT---------------------EEEEEEEEEEEEETTEEEEEEEEEEEEEEEEE-TTS-EEEEE-

Solvent-accessible surface area (backbone atoms only — not comparable to full-atom values): 5551 Å² total; per-residue (Å²): 139,83,85,82,82,81,78,76,82,77,90,79,72,90,82,75,87,69,82,76,76,80,74,78,82,68,79,79,77,70,84,75,80,81,60,60,68,45,70,72,33,75,46,77,51,71,45,68,56,99,91,39,79,78,45,78,46,81,45,72,75,28,26,41,39,44,45,79,42,97,91,74,47,78,48,79,49,78,90

Nearest PDB structures (foldseek):
  2ew6-assembly1_A  TM=4.001E-01  e=6.988E+00  Helicobacter pylori
  6owk-assembly1_A  TM=3.493E-01  e=6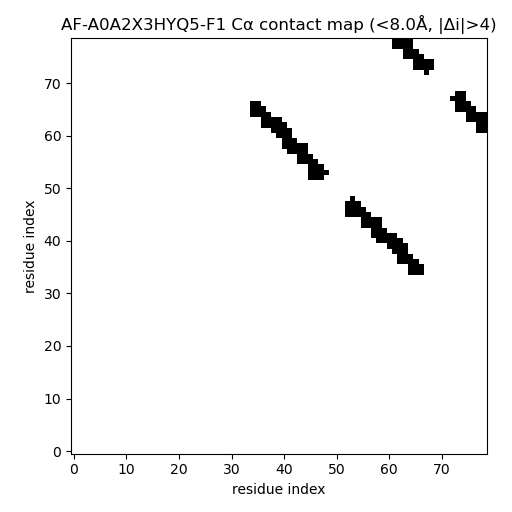.576E+00  Bacillus thuringiensis

Sequence (79 aa):
MANKNNRKFQKNNKGNKENVVDVNYTEVKEKEESKPTFEEGNYVITVVSKGEIIKKLAVAGAEVYVTKLADGGLTVDLK

Foldseek 3Di:
DDDDPPPDPPPDDDDDPPVPPPPPPPPPPDDPPPFDKAPFAWDWDFDDDPRDTPDIDTDGRWIWTWDADPVGDIDIDTD

Mean predicted aligned error: 17.21 Å